Protein AF-A0A7J2IF57-F1 (afdb_monomer_lite)

Radius of gyration: 12.19 Å; chains: 1; bounding box: 30×25×29 Å

Sequence (52 aa):
MKRDVGRYHKLPWGGGQLTIPKDLVKELKLENKDKVLIEYDSNKRELKITKL

Structure (mmCIF, N/CA/C/O backbone):
data_AF-A0A7J2IF57-F1
#
_entry.id   AF-A0A7J2IF57-F1
#
loop_
_atom_s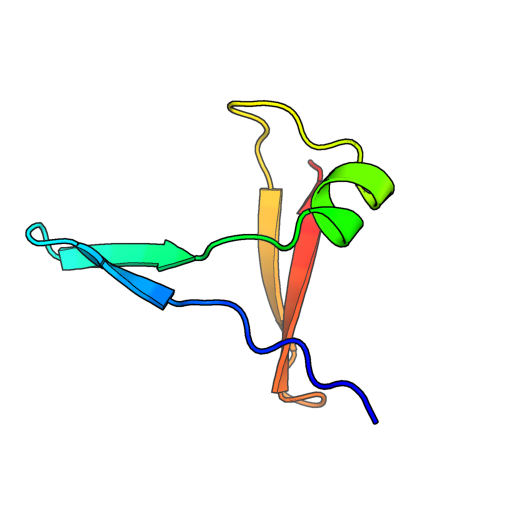ite.group_PDB
_atom_site.id
_atom_site.type_symbol
_atom_site.label_atom_id
_atom_site.label_alt_id
_atom_site.label_comp_id
_atom_site.label_asym_id
_atom_site.label_entity_id
_atom_site.label_seq_id
_atom_site.pdbx_PDB_ins_code
_atom_site.Cartn_x
_atom_site.Cartn_y
_atom_site.Cartn_z
_atom_site.occupancy
_atom_site.B_iso_or_equiv
_atom_site.auth_seq_id
_atom_site.auth_comp_id
_atom_site.auth_asym_id
_atom_site.auth_atom_id
_atom_site.pdbx_PDB_model_num
ATOM 1 N N . MET A 1 1 ? -22.277 0.924 3.131 1.00 34.97 1 MET A N 1
ATOM 2 C CA . MET A 1 1 ? -20.841 0.599 3.301 1.00 34.97 1 MET A CA 1
ATOM 3 C C . MET A 1 1 ? -20.111 0.917 2.003 1.00 34.97 1 MET A C 1
ATOM 5 O O . MET A 1 1 ? -20.410 0.280 1.001 1.00 34.97 1 MET A O 1
ATOM 9 N N . LYS A 1 2 ? -19.221 1.920 1.979 1.00 31.12 2 LYS A N 1
ATOM 10 C CA . LYS A 1 2 ? -18.373 2.201 0.807 1.00 31.12 2 LYS A CA 1
ATOM 11 C C . LYS A 1 2 ? -17.197 1.222 0.833 1.00 31.12 2 LYS A C 1
ATOM 13 O O . LYS A 1 2 ? -16.313 1.368 1.665 1.00 31.12 2 LYS A O 1
ATOM 18 N N . ARG A 1 3 ? -17.227 0.191 -0.013 1.00 42.09 3 ARG A N 1
ATOM 19 C CA . ARG A 1 3 ? -16.056 -0.658 -0.268 1.00 42.09 3 ARG A CA 1
ATOM 20 C C . ARG A 1 3 ? -15.234 0.027 -1.349 1.00 42.09 3 ARG A C 1
ATOM 22 O O . ARG A 1 3 ? -15.683 0.088 -2.490 1.00 42.09 3 ARG A O 1
ATOM 29 N N . ASP A 1 4 ? -14.086 0.576 -0.975 1.00 42.66 4 ASP A N 1
ATOM 30 C CA . ASP A 1 4 ? -13.137 1.121 -1.940 1.00 42.66 4 ASP A CA 1
ATOM 31 C C . ASP A 1 4 ? -12.297 -0.046 -2.472 1.00 42.66 4 ASP A C 1
ATOM 33 O O . ASP A 1 4 ? -11.428 -0.589 -1.791 1.00 42.66 4 ASP A O 1
ATOM 37 N N . VAL A 1 5 ? -12.667 -0.547 -3.650 1.00 52.69 5 VAL A N 1
ATOM 38 C CA . VAL A 1 5 ? -12.008 -1.693 -4.283 1.00 52.69 5 VAL A CA 1
ATOM 39 C C . VAL A 1 5 ? -10.855 -1.136 -5.111 1.00 52.69 5 VAL A C 1
ATOM 41 O O . VAL A 1 5 ? -11.066 -0.611 -6.204 1.00 52.69 5 VAL A O 1
ATOM 44 N N . GLY A 1 6 ? -9.636 -1.197 -4.570 1.00 58.50 6 GLY A N 1
ATOM 45 C CA . GLY A 1 6 ? -8.432 -0.750 -5.273 1.00 58.50 6 GLY A CA 1
ATOM 46 C C . GLY A 1 6 ? -8.325 -1.383 -6.666 1.00 58.50 6 GLY A C 1
ATOM 47 O O . GLY A 1 6 ? -8.610 -2.567 -6.853 1.00 58.50 6 GLY A O 1
ATOM 48 N N . ARG A 1 7 ? -7.928 -0.593 -7.672 1.00 64.75 7 ARG A N 1
ATOM 49 C CA . ARG A 1 7 ? -7.735 -1.094 -9.041 1.00 64.75 7 ARG A CA 1
ATOM 50 C C . ARG A 1 7 ? -6.385 -1.796 -9.140 1.00 64.75 7 ARG A C 1
ATOM 52 O O . ARG A 1 7 ? -5.345 -1.170 -8.937 1.00 64.75 7 ARG A O 1
ATOM 59 N N . TYR A 1 8 ? -6.417 -3.082 -9.473 1.00 73.88 8 TYR A N 1
ATOM 60 C CA . TYR A 1 8 ? -5.239 -3.874 -9.809 1.00 73.88 8 TYR A CA 1
ATOM 61 C C . TYR A 1 8 ? -5.054 -3.915 -11.330 1.00 73.88 8 TYR A C 1
ATOM 63 O O . TYR A 1 8 ? -5.977 -4.283 -12.055 1.00 73.88 8 TYR A O 1
ATOM 71 N N . HIS A 1 9 ? -3.859 -3.572 -11.807 1.00 71.00 9 HIS 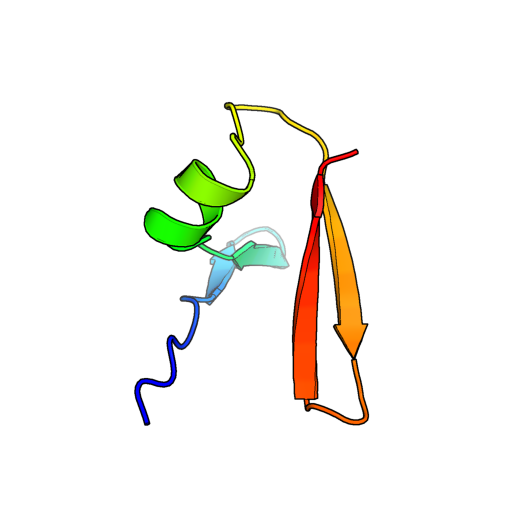A N 1
ATOM 72 C CA . HIS A 1 9 ? -3.454 -3.735 -13.201 1.00 71.00 9 HIS A CA 1
ATOM 73 C C . HIS A 1 9 ? -2.321 -4.750 -13.298 1.00 71.00 9 HIS A C 1
ATOM 75 O O . HIS A 1 9 ?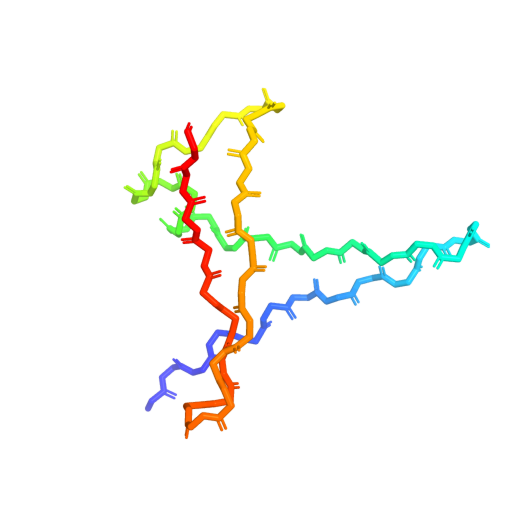 -1.265 -4.580 -12.691 1.00 71.00 9 HIS A O 1
ATOM 81 N N . LYS A 1 10 ? -2.523 -5.792 -14.105 1.00 72.19 10 LYS A N 1
ATOM 82 C CA . LYS A 1 10 ? -1.453 -6.719 -14.470 1.00 72.19 1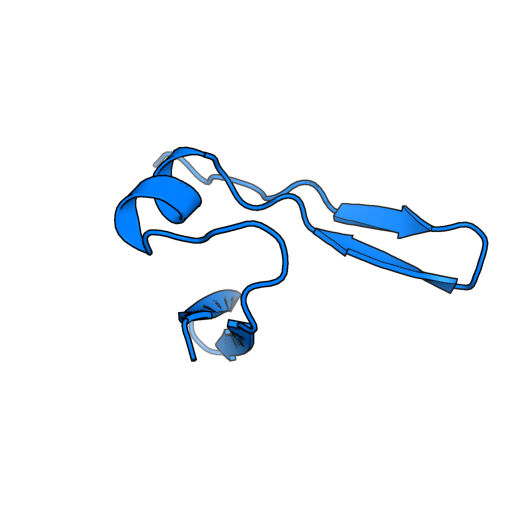0 LYS A CA 1
ATOM 83 C C . LYS A 1 10 ? -0.571 -6.062 -15.530 1.00 72.19 10 LYS A C 1
ATOM 85 O O . LYS A 1 10 ? -1.078 -5.606 -16.553 1.00 72.19 10 LYS A O 1
ATOM 90 N N . LEU A 1 11 ? 0.731 -6.011 -15.287 1.00 79.06 11 LEU A N 1
ATOM 91 C CA . LEU A 1 11 ? 1.702 -5.437 -16.211 1.00 79.06 11 LEU A CA 1
ATOM 92 C C . LEU A 1 11 ? 2.223 -6.508 -17.189 1.00 79.06 11 LEU A C 1
ATOM 94 O O . LEU A 1 11 ? 2.297 -7.684 -16.822 1.00 79.06 11 LEU A O 1
ATOM 98 N N . PRO A 1 12 ? 2.623 -6.128 -18.421 1.00 76.50 12 PRO A N 1
ATOM 99 C CA . PRO A 1 12 ? 3.043 -7.078 -19.459 1.00 76.50 12 PRO A CA 1
ATOM 100 C C . PRO A 1 12 ? 4.242 -7.950 -19.066 1.00 76.50 12 PRO A C 1
ATOM 102 O O . PRO A 1 12 ? 4.371 -9.077 -19.526 1.00 76.50 12 PRO A O 1
ATOM 105 N N . TRP A 1 13 ? 5.104 -7.443 -18.184 1.00 81.00 13 TRP A N 1
ATOM 106 C CA . TRP A 1 13 ? 6.314 -8.113 -17.702 1.00 81.00 13 TRP A CA 1
ATOM 107 C C . TRP A 1 13 ? 6.075 -9.037 -16.494 1.00 81.00 13 TRP A C 1
ATOM 109 O O . TRP A 1 13 ? 7.026 -9.509 -15.880 1.00 81.00 13 TRP A O 1
ATOM 119 N N . GLY A 1 14 ? 4.814 -9.301 -16.132 1.00 76.00 14 GLY A N 1
ATOM 120 C CA . GLY A 1 14 ? 4.453 -10.233 -15.056 1.00 76.00 14 GLY A CA 1
ATOM 121 C C . GLY A 1 14 ? 4.277 -9.595 -13.675 1.00 76.00 14 GLY A C 1
ATOM 122 O O . GLY A 1 14 ? 3.891 -10.287 -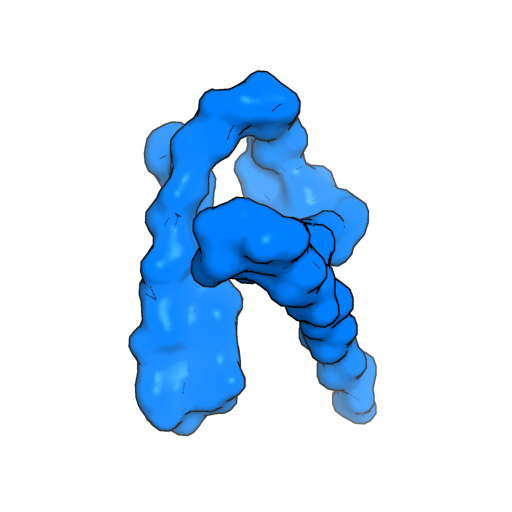12.737 1.00 76.00 14 GLY A O 1
ATOM 123 N N . GLY A 1 15 ? 4.498 -8.285 -13.546 1.00 79.94 15 GLY A N 1
ATOM 124 C CA . GLY A 1 15 ? 4.199 -7.525 -12.331 1.00 79.94 15 GLY A CA 1
ATOM 125 C C . GLY A 1 15 ? 2.718 -7.193 -12.158 1.00 79.94 15 GLY A C 1
ATOM 126 O O . GLY A 1 15 ? 1.918 -7.289 -13.088 1.00 79.94 15 GLY A O 1
ATOM 127 N N . GLY A 1 16 ? 2.357 -6.746 -10.958 1.00 82.38 16 GLY A N 1
ATOM 128 C CA . GLY A 1 16 ? 1.048 -6.179 -10.652 1.00 82.38 16 GLY A CA 1
ATOM 129 C C . GLY A 1 16 ? 1.196 -4.774 -10.085 1.00 82.38 16 GLY A C 1
ATOM 130 O O . GLY A 1 16 ? 2.032 -4.548 -9.214 1.00 82.38 16 GLY A O 1
ATOM 131 N N . GLN A 1 17 ? 0.391 -3.836 -10.567 1.00 82.12 17 GLN A N 1
ATOM 132 C CA . GLN A 1 17 ? 0.318 -2.478 -10.045 1.00 82.12 17 GLN A CA 1
ATOM 133 C C . GLN A 1 17 ? -1.012 -2.282 -9.323 1.00 82.12 17 GLN A C 1
ATOM 135 O O . GLN A 1 17 ? -2.076 -2.493 -9.904 1.00 82.12 17 GLN A O 1
ATOM 140 N N . LEU A 1 18 ? -0.952 -1.847 -8.065 1.00 82.25 18 LEU A N 1
ATOM 141 C CA . LEU A 1 18 ? -2.121 -1.430 -7.297 1.00 82.25 18 LEU A CA 1
ATOM 142 C C . LEU A 1 18 ? -2.182 0.099 -7.279 1.00 82.25 18 LEU A C 1
ATOM 144 O O . LEU A 1 18 ? -1.204 0.758 -6.924 1.00 82.25 18 LEU A O 1
ATOM 148 N N . THR A 1 19 ? -3.321 0.678 -7.648 1.00 83.88 19 THR A N 1
ATOM 149 C CA . THR A 1 19 ? -3.546 2.115 -7.448 1.00 83.88 19 THR A CA 1
ATOM 150 C C . THR A 1 19 ? -4.031 2.366 -6.023 1.00 83.88 19 THR A C 1
ATOM 152 O O . THR A 1 19 ? -5.098 1.886 -5.644 1.00 83.88 19 THR A O 1
ATOM 155 N N . ILE A 1 20 ? -3.264 3.141 -5.252 1.00 83.06 20 ILE A N 1
ATOM 156 C CA . ILE A 1 20 ? -3.645 3.573 -3.902 1.00 83.06 20 ILE A CA 1
ATOM 157 C C . ILE A 1 20 ? -4.630 4.756 -4.011 1.00 83.06 20 ILE A C 1
ATOM 159 O O . ILE A 1 20 ? -4.337 5.711 -4.740 1.00 83.06 20 ILE A O 1
ATOM 163 N N . PRO A 1 21 ? -5.789 4.725 -3.322 1.00 84.56 21 PRO A N 1
ATOM 164 C CA . PRO A 1 21 ? -6.742 5.834 -3.315 1.00 84.56 21 PRO A CA 1
ATOM 165 C C . PRO A 1 21 ? -6.113 7.150 -2.843 1.00 84.56 21 PRO A C 1
ATOM 167 O O . PRO A 1 21 ? -5.290 7.169 -1.928 1.00 84.56 21 PRO A O 1
ATOM 170 N N . LYS A 1 22 ? -6.536 8.275 -3.437 1.00 86.31 22 LYS A N 1
ATOM 171 C CA . LYS A 1 22 ? -5.994 9.611 -3.116 1.00 86.31 22 LYS A CA 1
ATOM 172 C C . LYS A 1 22 ? -6.169 9.987 -1.644 1.00 86.31 22 LYS A C 1
ATOM 174 O O . LYS A 1 22 ? -5.325 10.698 -1.109 1.00 86.31 22 LYS A O 1
ATOM 179 N N . ASP A 1 23 ? -7.243 9.527 -1.010 1.00 88.38 23 ASP A N 1
ATOM 180 C CA . ASP A 1 23 ? -7.518 9.821 0.397 1.00 88.38 23 ASP A CA 1
ATOM 181 C C . ASP A 1 23 ? -6.491 9.131 1.301 1.00 88.38 23 ASP A C 1
ATOM 183 O O . ASP A 1 23 ? -5.863 9.792 2.124 1.00 88.38 23 ASP A O 1
ATOM 187 N N . LEU A 1 24 ? -6.192 7.854 1.037 1.00 85.25 24 LEU A N 1
ATOM 188 C CA . LEU A 1 24 ? -5.165 7.109 1.768 1.00 85.25 24 LEU A CA 1
ATOM 189 C C . LEU A 1 24 ? -3.757 7.686 1.544 1.00 85.25 24 LEU A C 1
ATOM 191 O O . LEU A 1 24 ? -2.963 7.759 2.477 1.00 85.25 24 LEU A O 1
ATOM 195 N N . VAL A 1 25 ? -3.453 8.160 0.328 1.00 88.62 25 VAL A N 1
ATOM 196 C CA . VAL A 1 25 ? -2.194 8.874 0.031 1.00 88.62 25 VAL A CA 1
ATOM 197 C C . VAL A 1 25 ? -2.047 10.130 0.894 1.00 88.62 25 VAL A C 1
ATOM 199 O O . VAL A 1 25 ? -0.958 10.391 1.404 1.00 88.62 25 VAL A O 1
ATOM 202 N N . LYS A 1 26 ? -3.129 10.897 1.080 1.00 90.50 26 LYS A N 1
ATOM 203 C CA . LYS A 1 26 ? -3.125 12.105 1.919 1.00 90.50 26 LYS A CA 1
ATOM 204 C C . LYS A 1 26 ? -3.004 11.770 3.403 1.00 90.50 26 LYS A C 1
ATOM 206 O O . LYS A 1 26 ? -2.215 12.413 4.090 1.00 90.50 26 LYS A O 1
ATOM 211 N N . GLU A 1 27 ? -3.752 10.777 3.882 1.00 91.62 27 GLU A N 1
ATOM 212 C CA . GLU A 1 27 ? -3.710 10.337 5.283 1.00 91.62 27 GLU A CA 1
ATOM 213 C C . GLU A 1 27 ? -2.319 9.828 5.676 1.00 91.62 27 GLU A C 1
ATOM 215 O O . GLU A 1 27 ? -1.775 10.239 6.701 1.00 91.62 27 GLU A O 1
ATOM 220 N N . LEU A 1 28 ? -1.705 8.998 4.827 1.00 88.00 28 LEU A N 1
ATOM 221 C CA . LEU A 1 28 ? -0.364 8.450 5.047 1.00 88.00 28 LEU A CA 1
ATOM 222 C C . LEU A 1 28 ? 0.767 9.408 4.635 1.00 88.00 28 LEU A C 1
ATOM 224 O O . LEU A 1 28 ? 1.938 9.074 4.822 1.00 88.00 28 LEU A O 1
ATOM 228 N N . LYS A 1 29 ? 0.440 10.584 4.075 1.00 91.69 29 LYS A N 1
ATOM 229 C CA . LYS A 1 29 ? 1.396 11.560 3.521 1.00 91.69 29 LYS A CA 1
ATOM 230 C C . LYS A 1 29 ? 2.442 10.886 2.623 1.00 91.69 29 LYS A C 1
ATOM 232 O O . LYS A 1 29 ? 3.644 11.040 2.842 1.00 91.69 29 LYS A O 1
ATOM 237 N N . LEU A 1 30 ? 1.983 10.072 1.674 1.00 88.69 30 LEU A N 1
ATOM 238 C CA . LEU A 1 30 ? 2.860 9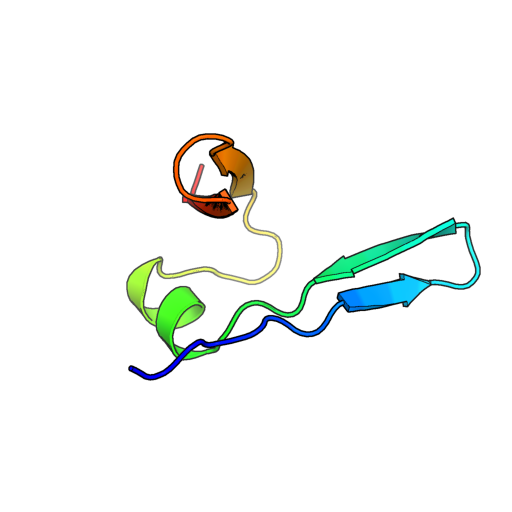.352 0.749 1.00 88.69 30 LEU A CA 1
ATOM 239 C C . LEU A 1 30 ? 3.362 10.280 -0.357 1.00 88.69 30 LEU A C 1
ATOM 241 O O . LEU A 1 30 ? 2.578 10.989 -0.992 1.00 88.69 30 LEU A O 1
ATOM 245 N N . GLU A 1 31 ? 4.658 10.214 -0.623 1.00 91.62 31 GLU A N 1
ATOM 246 C CA . GLU A 1 31 ? 5.328 10.902 -1.719 1.00 91.62 31 GLU A CA 1
ATOM 247 C C . GLU A 1 31 ? 5.799 9.912 -2.789 1.00 91.62 31 GLU A C 1
ATOM 249 O O . GLU A 1 31 ? 5.822 8.690 -2.611 1.00 91.62 31 GLU A O 1
ATOM 254 N N . ASN A 1 32 ? 6.157 10.439 -3.961 1.00 85.94 32 ASN A N 1
ATOM 255 C CA . ASN A 1 32 ? 6.677 9.602 -5.031 1.00 85.94 32 ASN A CA 1
ATOM 256 C C . ASN A 1 32 ? 7.997 8.949 -4.588 1.00 85.94 32 ASN A C 1
ATOM 258 O O . ASN A 1 32 ? 8.918 9.648 -4.179 1.00 85.94 32 ASN A O 1
ATOM 262 N N . LYS A 1 33 ? 8.098 7.625 -4.766 1.00 86.94 33 LYS A N 1
ATOM 263 C CA . LYS A 1 33 ? 9.223 6.760 -4.358 1.00 86.94 33 LYS A CA 1
ATOM 264 C C . LYS A 1 33 ? 9.327 6.460 -2.860 1.00 86.94 33 LYS A C 1
ATOM 266 O O . LYS A 1 33 ? 10.295 5.806 -2.467 1.00 86.94 33 LYS A O 1
ATOM 271 N N . ASP A 1 34 ? 8.338 6.844 -2.054 1.00 90.50 34 ASP A N 1
ATOM 272 C CA . ASP A 1 34 ? 8.250 6.353 -0.680 1.00 90.50 34 ASP A CA 1
ATOM 273 C C . ASP A 1 34 ? 8.174 4.825 -0.654 1.00 90.50 34 ASP A C 1
ATOM 275 O O . ASP A 1 34 ? 7.508 4.188 -1.480 1.00 90.50 34 ASP A O 1
ATOM 279 N N . LYS A 1 35 ? 8.861 4.228 0.321 1.00 89.50 35 LYS A N 1
ATOM 280 C CA . LYS A 1 35 ? 8.747 2.798 0.593 1.00 89.50 35 LYS A CA 1
ATOM 281 C C . LYS A 1 35 ? 7.553 2.567 1.508 1.00 89.50 35 LYS A C 1
ATOM 283 O O . LYS A 1 35 ? 7.362 3.265 2.499 1.00 89.50 35 LYS A O 1
ATOM 288 N N . VAL A 1 36 ? 6.763 1.555 1.174 1.00 90.06 36 VAL A N 1
ATOM 289 C CA . VAL A 1 36 ? 5.611 1.132 1.968 1.00 90.06 36 VAL A CA 1
ATOM 290 C C . VAL A 1 36 ? 5.679 -0.366 2.213 1.00 90.06 36 VAL A C 1
ATOM 292 O O . VAL A 1 36 ? 6.139 -1.127 1.361 1.00 90.06 36 VAL A O 1
ATOM 295 N N . LEU A 1 37 ? 5.201 -0.782 3.377 1.00 89.31 37 LEU A N 1
ATOM 296 C CA . LEU A 1 37 ? 4.951 -2.173 3.714 1.00 89.31 37 LEU A CA 1
ATOM 297 C C . LEU A 1 37 ? 3.496 -2.505 3.371 1.00 89.31 37 LEU A C 1
ATOM 299 O O . LEU A 1 37 ? 2.587 -1.779 3.774 1.00 89.31 37 LEU A O 1
ATOM 303 N N . ILE A 1 38 ? 3.286 -3.592 2.626 1.00 88.94 38 ILE A N 1
ATOM 304 C CA . ILE A 1 38 ? 1.957 -4.105 2.278 1.00 88.94 38 ILE A CA 1
ATOM 305 C C . ILE A 1 38 ? 1.810 -5.495 2.888 1.00 88.94 38 ILE A C 1
ATOM 307 O O . ILE A 1 38 ? 2.567 -6.403 2.549 1.00 88.94 38 ILE A O 1
ATOM 311 N N . GLU A 1 39 ? 0.821 -5.662 3.758 1.00 91.19 39 GLU A N 1
ATOM 312 C CA . GLU A 1 39 ? 0.538 -6.915 4.459 1.00 91.19 39 GLU A CA 1
ATOM 313 C C . GLU A 1 39 ? -0.895 -7.359 4.170 1.00 91.19 39 GLU A C 1
ATOM 315 O O . GLU A 1 39 ? -1.806 -6.535 4.093 1.00 91.19 39 GLU A O 1
ATOM 320 N N . TYR A 1 40 ? -1.114 -8.664 4.021 1.00 89.56 40 TYR A N 1
ATOM 321 C CA . TYR A 1 40 ? -2.459 -9.215 3.885 1.00 89.56 40 TYR A CA 1
ATOM 322 C C . TYR A 1 40 ? -2.987 -9.658 5.251 1.00 89.56 40 TYR A C 1
ATOM 324 O O . TYR A 1 40 ? -2.439 -10.576 5.860 1.00 89.56 40 TYR A O 1
ATOM 332 N N . ASP A 1 41 ? -4.067 -9.029 5.716 1.00 88.81 41 ASP A N 1
ATOM 333 C CA . ASP A 1 41 ? -4.807 -9.478 6.895 1.00 88.81 41 ASP A CA 1
ATOM 334 C C . ASP A 1 41 ? -5.843 -10.521 6.452 1.00 88.81 41 ASP A C 1
ATOM 336 O O . ASP A 1 41 ? -6.869 -10.192 5.848 1.00 88.81 41 ASP A O 1
ATOM 340 N N . SER A 1 42 ? -5.574 -11.795 6.745 1.00 90.56 42 SER A N 1
ATOM 341 C CA . SER A 1 42 ? -6.456 -12.909 6.383 1.00 90.56 42 SER A CA 1
ATOM 342 C C . SER A 1 42 ? -7.787 -12.905 7.139 1.00 90.56 42 SER A C 1
ATOM 344 O O . SER A 1 42 ? -8.781 -13.396 6.602 1.00 90.56 42 SER A O 1
ATOM 346 N N . ASN A 1 43 ? -7.846 -12.317 8.338 1.00 91.19 43 ASN A N 1
ATOM 347 C CA . ASN A 1 43 ? -9.067 -12.265 9.144 1.00 91.19 43 ASN A CA 1
ATOM 348 C C . ASN A 1 43 ? -10.056 -11.247 8.572 1.00 91.19 43 ASN A C 1
ATOM 350 O O . ASN A 1 43 ? -11.261 -11.496 8.529 1.00 91.19 43 ASN A O 1
ATOM 354 N N . LYS A 1 44 ? -9.543 -10.103 8.111 1.00 88.38 44 LYS A N 1
ATOM 355 C CA . LYS A 1 44 ? -10.356 -9.022 7.527 1.00 88.38 44 LYS A CA 1
ATOM 356 C C . LYS A 1 44 ? -10.473 -9.107 6.008 1.00 88.38 44 LYS A C 1
ATOM 358 O O . LYS A 1 44 ? -11.372 -8.500 5.434 1.00 88.38 44 LYS A O 1
ATOM 363 N N . ARG A 1 45 ? -9.618 -9.912 5.367 1.00 86.19 45 ARG A N 1
ATOM 364 C CA . ARG A 1 45 ? -9.481 -10.049 3.908 1.00 86.19 45 ARG A CA 1
ATOM 365 C C . ARG A 1 45 ? -9.127 -8.716 3.240 1.00 86.19 45 ARG A C 1
ATOM 367 O O . ARG A 1 45 ? -9.629 -8.406 2.162 1.00 86.19 45 ARG A O 1
ATOM 374 N N . GLU A 1 46 ? -8.244 -7.953 3.878 1.00 86.81 46 GLU A N 1
ATOM 375 C CA . GLU A 1 46 ? -7.841 -6.603 3.472 1.00 86.81 46 GLU A CA 1
ATOM 376 C C . GLU A 1 46 ? -6.316 -6.501 3.333 1.00 86.81 46 GLU A C 1
ATOM 378 O O . GLU A 1 46 ? -5.566 -7.255 3.955 1.00 86.81 46 GLU A O 1
ATOM 383 N N . LEU A 1 47 ? -5.852 -5.563 2.502 1.00 84.31 47 LEU A N 1
ATOM 384 C CA . LEU A 1 47 ? -4.438 -5.202 2.412 1.00 84.31 47 LEU A CA 1
ATOM 385 C C . LEU A 1 47 ? -4.176 -4.008 3.326 1.00 84.31 47 LEU A C 1
ATOM 387 O O . LEU A 1 47 ? -4.745 -2.933 3.129 1.00 84.31 47 LEU A O 1
ATOM 391 N N . LYS A 1 48 ? -3.294 -4.188 4.304 1.00 87.00 48 LYS A N 1
ATOM 392 C CA . LYS A 1 48 ? -2.819 -3.119 5.173 1.00 87.00 48 LYS A CA 1
ATOM 393 C C . LYS A 1 48 ? -1.591 -2.477 4.540 1.00 87.00 48 LYS A C 1
ATOM 395 O O . LYS A 1 48 ? -0.652 -3.175 4.170 1.00 87.00 48 LYS A O 1
ATOM 400 N N . ILE A 1 49 ? -1.609 -1.153 4.419 1.00 87.81 49 ILE A N 1
ATOM 401 C CA . ILE A 1 49 ? -0.505 -0.365 3.866 1.00 87.81 49 ILE A CA 1
ATOM 402 C C . ILE A 1 49 ? 0.060 0.505 4.987 1.00 87.81 49 ILE A C 1
ATOM 404 O O . ILE A 1 49 ? -0.676 1.286 5.589 1.00 87.81 49 ILE A O 1
ATOM 408 N N . THR A 1 50 ? 1.358 0.378 5.251 1.00 87.12 50 THR A N 1
ATOM 409 C CA . THR A 1 50 ? 2.071 1.145 6.282 1.00 87.12 50 THR A CA 1
ATOM 410 C C . THR A 1 50 ? 3.250 1.877 5.642 1.00 87.12 50 THR A C 1
ATOM 412 O O . THR A 1 50 ? 4.021 1.267 4.902 1.00 87.12 50 THR A O 1
ATOM 415 N N . LYS A 1 51 ? 3.397 3.182 5.898 1.00 86.06 51 LYS A N 1
ATOM 416 C CA . LYS A 1 51 ? 4.571 3.958 5.461 1.00 86.06 51 LYS A CA 1
ATOM 417 C C . LYS A 1 51 ? 5.791 3.576 6.312 1.00 86.06 51 LYS A C 1
ATOM 419 O O . LYS A 1 51 ? 5.643 3.452 7.528 1.00 86.06 51 LYS A O 1
ATOM 424 N N . LEU A 1 52 ? 6.943 3.364 5.669 1.00 85.25 52 LEU A N 1
ATOM 425 C CA . LEU A 1 52 ? 8.225 3.053 6.320 1.00 85.25 52 LEU A CA 1
ATOM 426 C C . LEU A 1 52 ? 9.066 4.307 6.573 1.00 85.25 52 LEU A C 1
ATOM 428 O O . LEU A 1 52 ? 8.929 5.273 5.788 1.00 85.25 52 LEU A O 1
#

pLDDT: mean 80.32, std 14.74, range [31.12, 91.69]

Secondary structure (DSSP, 8-state):
-----PPEEE-TTS-EEEPPPHHHHHHTT--TT--EEEEEETTTTEEEEEE-

Foldseek 3Di:
DDDPDWDWDQDPVGDIDTDDDPVVCVVQVDDPPFDWDWDQDPVVRDIDIHTD